Protein AF-A0A6F8V077-F1 (afdb_monomer_lite)

Foldseek 3Di:
DDPDPPPDQDLLNVLLVLQVVFWDWADDPLWIWTWGQDPVGIDIGTLPDPVVLVVSQVSSCVVPVDGRDPVSSVSNSVVSSVVNVVDDHPPPPPPPD

Str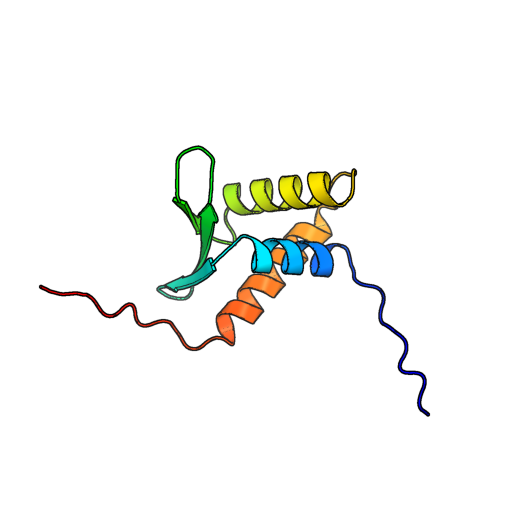ucture (mmCIF, N/CA/C/O backbone):
data_AF-A0A6F8V077-F1
#
_entry.id  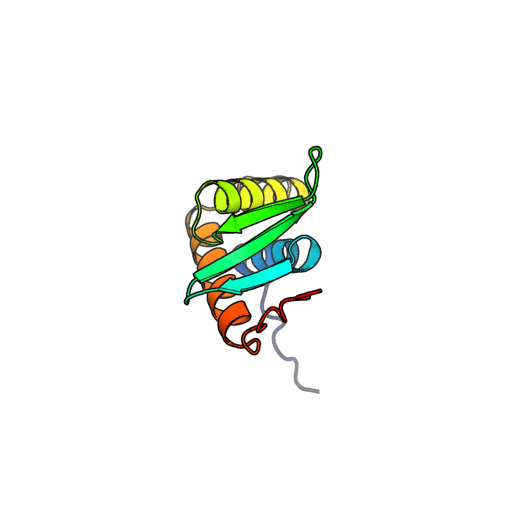 AF-A0A6F8V077-F1
#
loop_
_atom_site.group_PDB
_atom_site.id
_atom_site.type_symbol
_atom_site.label_atom_id
_atom_site.label_alt_id
_atom_site.label_comp_id
_atom_site.label_asym_id
_atom_site.label_entity_id
_atom_site.label_seq_id
_atom_site.pdbx_PDB_ins_code
_atom_site.Cartn_x
_atom_site.Cartn_y
_atom_site.Cartn_z
_atom_site.occupancy
_atom_site.B_iso_or_equiv
_atom_site.auth_seq_id
_atom_site.auth_comp_id
_atom_site.auth_asym_id
_atom_site.auth_atom_id
_atom_site.pdbx_PDB_model_num
ATOM 1 N N . MET A 1 1 ? 29.050 22.922 -5.759 1.00 48.28 1 MET A N 1
ATOM 2 C CA . MET A 1 1 ? 27.822 22.369 -5.158 1.00 48.28 1 MET A CA 1
ATOM 3 C C . MET A 1 1 ? 27.081 21.711 -6.299 1.00 48.28 1 MET A C 1
ATOM 5 O O . MET A 1 1 ? 26.762 22.413 -7.248 1.00 48.28 1 MET A O 1
ATOM 9 N N . SER A 1 2 ? 26.993 20.383 -6.308 1.00 48.44 2 SER A N 1
ATOM 10 C CA . SER A 1 2 ? 26.330 19.659 -7.392 1.00 48.44 2 SER A CA 1
ATOM 11 C C . SER A 1 2 ? 24.825 19.782 -7.197 1.00 48.44 2 SER A C 1
ATOM 13 O O . SER A 1 2 ? 24.307 19.359 -6.169 1.00 48.44 2 SER A O 1
ATOM 15 N N . ASP A 1 3 ? 24.164 20.410 -8.161 1.00 51.66 3 ASP A N 1
ATOM 16 C CA . ASP A 1 3 ? 22.711 20.443 -8.297 1.00 51.66 3 ASP A CA 1
ATOM 17 C C . ASP A 1 3 ? 22.279 19.025 -8.713 1.00 51.66 3 ASP A C 1
ATOM 19 O O . ASP A 1 3 ? 22.311 18.668 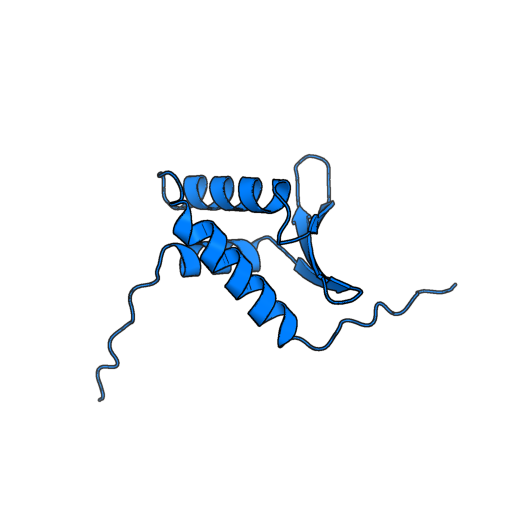-9.892 1.00 51.66 3 ASP A O 1
ATOM 23 N N . GLU A 1 4 ? 22.029 18.143 -7.741 1.00 54.53 4 GLU A N 1
ATOM 24 C CA . GLU A 1 4 ? 21.384 16.866 -8.040 1.00 54.53 4 GLU A CA 1
ATOM 25 C C . GLU A 1 4 ? 19.951 17.175 -8.488 1.00 54.53 4 GLU A C 1
ATOM 27 O O . GLU A 1 4 ? 19.205 17.804 -7.733 1.00 54.53 4 GLU A O 1
ATOM 32 N N . PRO A 1 5 ? 19.535 16.769 -9.702 1.00 51.16 5 PRO A N 1
ATOM 33 C CA . PRO A 1 5 ? 18.181 17.025 -10.156 1.00 51.16 5 PRO A CA 1
ATOM 34 C C . PRO A 1 5 ? 17.214 16.330 -9.199 1.00 51.16 5 PRO A C 1
ATOM 36 O O . PRO A 1 5 ? 17.187 15.100 -9.116 1.00 51.16 5 PRO A O 1
ATOM 39 N N . VAL A 1 6 ? 16.419 17.123 -8.476 1.00 60.16 6 VAL A N 1
ATOM 40 C CA . VAL A 1 6 ? 15.340 16.622 -7.621 1.00 60.16 6 VAL A CA 1
ATOM 41 C C . VAL A 1 6 ? 14.367 15.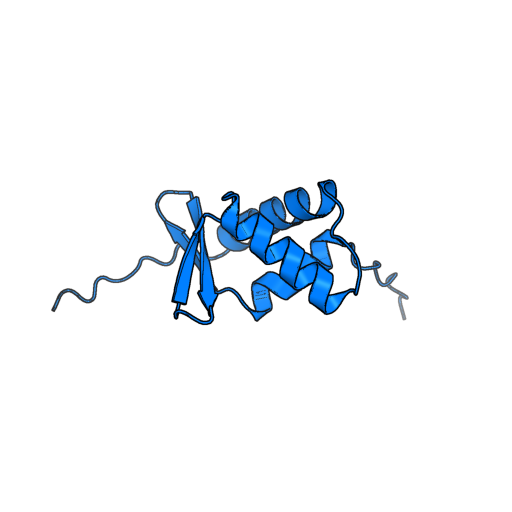879 -8.527 1.00 60.16 6 VAL A C 1
ATOM 43 O O . VAL A 1 6 ? 13.578 16.480 -9.258 1.00 60.16 6 VAL A O 1
ATOM 46 N N . LYS A 1 7 ? 14.478 14.550 -8.549 1.00 64.75 7 LYS A N 1
ATOM 47 C CA . LYS A 1 7 ? 13.628 13.698 -9.372 1.00 64.75 7 LYS A CA 1
ATOM 48 C C . LYS A 1 7 ? 12.188 13.913 -8.919 1.00 64.75 7 LYS A C 1
ATOM 50 O O . LYS A 1 7 ? 11.861 13.666 -7.761 1.00 64.75 7 LYS A O 1
ATOM 55 N N . ALA A 1 8 ? 11.340 14.394 -9.825 1.00 74.88 8 ALA A N 1
ATOM 56 C CA . ALA A 1 8 ? 9.923 14.553 -9.537 1.00 74.88 8 ALA A CA 1
ATOM 57 C C . ALA A 1 8 ? 9.336 13.196 -9.119 1.00 74.88 8 ALA A C 1
ATOM 59 O O . ALA A 1 8 ? 9.528 12.198 -9.821 1.00 74.88 8 ALA A O 1
ATOM 60 N N . LEU A 1 9 ? 8.649 13.167 -7.975 1.00 85.44 9 LEU A N 1
ATOM 61 C CA . LEU A 1 9 ? 7.956 11.974 -7.497 1.00 85.44 9 LEU A CA 1
ATOM 62 C C . LEU A 1 9 ? 6.870 11.589 -8.501 1.00 85.44 9 LEU A C 1
ATOM 64 O O . LEU A 1 9 ? 6.066 12.421 -8.924 1.00 85.44 9 LEU A O 1
ATOM 68 N N . THR A 1 10 ? 6.853 10.320 -8.887 1.00 94.69 10 THR A N 1
ATOM 69 C CA . THR A 1 10 ? 5.791 9.763 -9.719 1.00 94.69 10 THR A CA 1
ATOM 70 C C . THR A 1 10 ? 4.549 9.476 -8.876 1.00 94.69 10 THR A C 1
ATOM 72 O O . THR A 1 10 ? 4.617 9.340 -7.655 1.00 94.69 10 THR A O 1
ATOM 75 N N . ASP A 1 11 ? 3.399 9.298 -9.528 1.00 96.06 11 ASP A N 1
ATOM 76 C CA . ASP A 1 11 ? 2.166 8.876 -8.850 1.00 96.06 11 ASP A CA 1
ATOM 77 C C . ASP A 1 11 ? 2.341 7.574 -8.057 1.00 96.06 11 ASP A C 1
ATOM 79 O O . ASP A 1 11 ? 1.701 7.393 -7.024 1.00 96.06 11 ASP A O 1
ATOM 83 N N . ALA A 1 12 ? 3.206 6.672 -8.533 1.00 96.50 12 ALA A N 1
ATOM 84 C CA . ALA A 1 12 ? 3.531 5.443 -7.823 1.00 96.50 12 ALA A CA 1
ATOM 85 C C . ALA A 1 12 ? 4.329 5.732 -6.544 1.00 96.50 12 ALA A C 1
ATOM 87 O O . ALA A 1 12 ? 3.993 5.180 -5.501 1.00 96.50 12 ALA A O 1
ATOM 88 N N . ASP A 1 13 ? 5.309 6.639 -6.602 1.00 95.88 13 ASP A N 1
ATOM 89 C CA . ASP A 1 13 ? 6.107 7.030 -5.433 1.00 95.88 13 ASP A CA 1
ATOM 90 C C . ASP A 1 13 ? 5.225 7.673 -4.351 1.00 95.88 13 ASP A C 1
ATOM 92 O O . ASP A 1 13 ? 5.343 7.346 -3.173 1.00 95.88 13 ASP A O 1
ATOM 96 N N . ILE A 1 14 ? 4.270 8.521 -4.753 1.00 95.81 14 ILE A N 1
ATOM 97 C CA . ILE A 1 14 ? 3.286 9.116 -3.834 1.00 95.81 14 ILE A CA 1
ATOM 98 C C . ILE A 1 14 ? 2.437 8.023 -3.171 1.00 95.81 14 ILE A C 1
ATOM 100 O O . ILE A 1 14 ? 2.222 8.047 -1.962 1.00 95.81 14 ILE A O 1
ATOM 104 N N . MET A 1 15 ? 1.952 7.046 -3.942 1.00 97.31 15 MET A N 1
ATOM 105 C CA . MET A 1 15 ? 1.175 5.931 -3.390 1.00 97.31 15 MET A CA 1
ATOM 106 C C . MET A 1 15 ? 1.992 5.077 -2.416 1.00 97.31 15 MET A C 1
ATOM 108 O O . MET A 1 15 ? 1.455 4.650 -1.398 1.00 97.31 15 MET A O 1
ATOM 112 N N . VAL A 1 16 ? 3.272 4.830 -2.706 1.00 96.31 16 VAL A N 1
ATOM 113 C CA . VAL A 1 16 ? 4.169 4.104 -1.797 1.00 96.31 16 VAL A CA 1
ATOM 114 C C . VAL A 1 16 ? 4.322 4.863 -0.481 1.00 96.31 16 VAL A C 1
ATOM 116 O O . VAL A 1 16 ? 4.145 4.255 0.570 1.00 96.31 16 VAL A O 1
ATOM 119 N N . ALA A 1 17 ? 4.557 6.177 -0.532 1.00 95.62 17 ALA A N 1
ATOM 120 C CA . ALA A 1 17 ? 4.671 7.008 0.665 1.00 95.62 17 ALA A CA 1
ATOM 121 C C . ALA A 1 17 ? 3.392 6.955 1.521 1.00 95.62 17 ALA A C 1
ATOM 123 O O . ALA A 1 17 ? 3.460 6.644 2.706 1.00 95.62 17 ALA A O 1
ATOM 124 N N . LEU A 1 18 ? 2.216 7.121 0.902 1.00 95.19 18 LEU A N 1
ATOM 125 C CA . LEU A 1 18 ? 0.923 6.999 1.593 1.00 95.19 18 LEU A CA 1
ATOM 126 C C . LEU A 1 18 ? 0.736 5.620 2.241 1.00 95.19 18 LEU A C 1
ATOM 128 O O . LEU A 1 18 ? 0.189 5.502 3.336 1.00 95.19 18 LEU A O 1
ATOM 132 N N . ALA A 1 19 ? 1.180 4.557 1.568 1.00 95.25 19 ALA A N 1
ATOM 133 C CA . ALA A 1 19 ? 1.131 3.219 2.134 1.00 95.25 19 ALA A CA 1
ATOM 134 C C . ALA A 1 19 ? 2.084 3.066 3.327 1.00 95.25 19 ALA A C 1
ATOM 136 O O . ALA A 1 19 ? 1.696 2.456 4.310 1.00 95.25 19 ALA A O 1
ATOM 137 N N . GLN A 1 20 ? 3.293 3.620 3.279 1.00 93.19 20 GLN A N 1
ATOM 138 C CA . GLN A 1 20 ? 4.250 3.535 4.387 1.00 93.19 20 GLN A CA 1
ATOM 139 C C . GLN A 1 20 ? 3.824 4.349 5.618 1.00 93.19 20 GLN A C 1
ATOM 141 O O . GLN A 1 20 ? 4.184 3.985 6.733 1.00 93.19 20 GLN A O 1
ATOM 146 N N . GLU A 1 21 ? 3.051 5.420 5.427 1.00 93.38 21 GLU A N 1
ATOM 147 C CA . GLU A 1 21 ? 2.500 6.228 6.523 1.00 93.38 21 GLU A CA 1
ATOM 148 C C . GLU A 1 21 ? 1.366 5.507 7.270 1.00 93.38 21 GLU A C 1
ATOM 150 O O . GLU A 1 21 ? 1.307 5.548 8.498 1.00 93.38 21 GLU A O 1
ATOM 155 N N . ASP A 1 22 ? 0.480 4.825 6.537 1.00 92.12 22 ASP A N 1
ATOM 156 C CA . ASP A 1 22 ? -0.775 4.290 7.085 1.00 92.12 22 ASP A CA 1
ATOM 157 C C . ASP A 1 22 ? -0.830 2.752 7.188 1.00 92.12 22 ASP A C 1
ATOM 159 O O . ASP A 1 22 ? -1.798 2.199 7.729 1.00 92.12 22 ASP A O 1
ATOM 163 N N . ALA A 1 23 ? 0.162 2.045 6.638 1.00 92.88 23 ALA A N 1
ATOM 164 C CA . ALA A 1 23 ? 0.203 0.589 6.585 1.00 92.88 23 ALA A CA 1
ATOM 165 C C . ALA A 1 23 ? 1.470 0.007 7.209 1.00 92.88 23 ALA A C 1
ATOM 167 O O . ALA A 1 23 ? 2.594 0.356 6.859 1.00 92.88 23 ALA A O 1
ATOM 168 N N . GLU A 1 24 ? 1.280 -1.013 8.039 1.00 93.19 24 GLU A N 1
ATOM 169 C CA . GLU A 1 24 ? 2.369 -1.874 8.485 1.00 93.19 24 GLU A CA 1
ATOM 170 C C . GLU A 1 24 ? 2.527 -3.041 7.504 1.00 93.19 24 GLU A C 1
ATOM 172 O O . GLU A 1 24 ? 1.642 -3.899 7.381 1.00 93.19 24 GLU A O 1
ATOM 177 N N . LEU A 1 25 ? 3.652 -3.075 6.789 1.00 92.12 25 LEU A N 1
ATOM 178 C CA . LEU A 1 25 ? 3.977 -4.160 5.868 1.00 92.12 25 LEU A CA 1
ATOM 179 C C . LEU A 1 25 ? 4.583 -5.347 6.621 1.00 92.12 25 LEU A C 1
ATOM 181 O O . LEU A 1 25 ? 5.447 -5.199 7.480 1.00 92.12 25 LEU A O 1
ATOM 185 N N . SER A 1 26 ? 4.148 -6.552 6.270 1.00 90.56 26 SER A N 1
ATOM 186 C CA . SER A 1 26 ? 4.671 -7.803 6.818 1.00 90.56 26 SER A CA 1
ATOM 187 C C . SER A 1 26 ? 4.771 -8.865 5.729 1.00 90.56 26 SER A C 1
ATOM 189 O O . SER A 1 26 ? 4.016 -8.847 4.752 1.00 90.56 26 SER A O 1
ATOM 191 N N . ARG A 1 27 ? 5.703 -9.811 5.883 1.00 88.38 27 ARG A N 1
ATOM 192 C CA . ARG A 1 27 ? 5.844 -10.952 4.972 1.00 88.38 27 ARG A CA 1
ATOM 193 C C . ARG A 1 27 ? 5.515 -12.259 5.669 1.00 88.38 27 ARG A C 1
ATOM 195 O O . ARG A 1 27 ? 5.980 -12.522 6.773 1.00 88.38 27 ARG A O 1
ATOM 202 N N . TRP A 1 28 ? 4.750 -13.105 4.985 1.00 85.50 28 TRP A N 1
ATOM 203 C CA . TRP A 1 28 ? 4.458 -14.466 5.425 1.00 85.50 28 TRP A CA 1
ATOM 204 C C . TRP A 1 28 ? 4.396 -15.412 4.230 1.00 85.50 28 TRP A C 1
ATOM 206 O O . TRP A 1 28 ? 3.694 -15.133 3.257 1.00 85.50 28 TRP A O 1
ATOM 216 N N . LYS A 1 29 ? 5.129 -16.535 4.298 1.00 84.62 29 LYS A N 1
ATOM 217 C CA . LYS A 1 29 ? 5.180 -17.568 3.243 1.00 84.62 29 LYS A CA 1
ATOM 218 C C . LYS A 1 29 ? 5.302 -16.951 1.840 1.00 84.62 29 LYS A C 1
ATOM 220 O O . LYS A 1 29 ? 4.442 -17.170 0.993 1.00 84.62 29 LYS A O 1
ATOM 225 N N . THR A 1 30 ? 6.334 -16.121 1.655 1.00 84.38 30 THR A N 1
ATOM 226 C CA . THR A 1 30 ? 6.678 -15.379 0.423 1.00 84.38 30 THR A CA 1
ATOM 227 C C . THR A 1 30 ? 5.695 -14.301 -0.045 1.00 84.38 30 THR A C 1
ATOM 229 O O . THR A 1 30 ? 5.978 -13.638 -1.041 1.00 84.38 30 THR A O 1
ATOM 232 N N . ARG A 1 31 ? 4.571 -14.081 0.645 1.00 90.50 31 ARG A N 1
ATOM 233 C CA . ARG A 1 31 ? 3.584 -13.046 0.307 1.00 90.50 31 ARG A CA 1
ATOM 234 C C . ARG A 1 31 ? 3.732 -11.828 1.206 1.00 90.50 31 ARG A C 1
ATOM 236 O O . ARG A 1 31 ? 4.047 -11.972 2.386 1.00 90.50 31 ARG A O 1
ATOM 243 N N . THR A 1 32 ? 3.454 -10.655 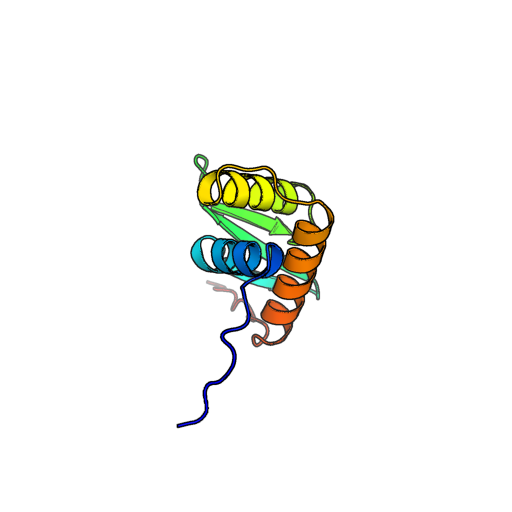0.649 1.00 94.06 32 THR A N 1
ATOM 244 C CA . THR A 1 32 ? 3.425 -9.393 1.393 1.00 94.06 32 THR A CA 1
ATOM 245 C C . THR A 1 32 ? 1.993 -9.034 1.766 1.00 94.06 32 THR A C 1
ATOM 247 O O . THR A 1 32 ? 1.074 -9.089 0.940 1.00 94.06 32 THR A O 1
ATOM 250 N N . TYR A 1 33 ? 1.815 -8.659 3.024 1.00 95.19 33 TYR A N 1
ATOM 251 C CA . TYR A 1 33 ? 0.562 -8.232 3.616 1.00 95.19 33 TYR A CA 1
ATOM 252 C C . TYR A 1 33 ? 0.720 -6.824 4.178 1.00 95.19 33 TYR A C 1
ATOM 254 O O . TYR A 1 33 ? 1.772 -6.481 4.709 1.00 95.19 33 TYR A O 1
ATOM 262 N N . ALA A 1 34 ? -0.339 -6.032 4.082 1.00 95.62 34 ALA A N 1
ATOM 263 C CA . ALA A 1 34 ? -0.447 -4.719 4.690 1.00 95.62 34 ALA A CA 1
ATOM 264 C C . ALA A 1 34 ? -1.497 -4.772 5.797 1.00 95.62 34 ALA A C 1
ATOM 266 O O . ALA A 1 34 ? -2.634 -5.188 5.558 1.00 95.62 34 ALA A O 1
ATOM 267 N N . THR A 1 35 ? -1.123 -4.353 7.001 1.00 95.62 35 THR A N 1
ATOM 268 C CA . THR A 1 35 ? -2.060 -4.144 8.104 1.00 95.62 35 THR A CA 1
ATOM 269 C C . THR A 1 35 ? -2.410 -2.667 8.183 1.00 95.62 35 THR A C 1
ATOM 271 O O . THR A 1 35 ? -1.530 -1.829 8.339 1.00 95.62 35 THR A O 1
ATOM 274 N N . LEU A 1 36 ? -3.699 -2.365 8.057 1.00 93.56 36 LEU A N 1
ATOM 275 C CA . LEU A 1 36 ? -4.251 -1.019 7.934 1.00 93.56 36 LEU A CA 1
ATOM 276 C C . LEU A 1 36 ? -5.219 -0.747 9.084 1.00 93.56 36 LEU A C 1
ATOM 278 O O . LEU A 1 36 ? -6.001 -1.630 9.456 1.00 93.56 36 LEU A O 1
ATOM 282 N N . ALA A 1 37 ? -5.241 0.482 9.595 1.00 89.12 37 ALA A N 1
ATOM 283 C CA . ALA A 1 37 ? -6.329 0.943 10.452 1.00 89.12 37 ALA A CA 1
ATOM 284 C C . ALA A 1 37 ? -7.563 1.291 9.601 1.00 89.12 37 ALA A C 1
ATOM 286 O O . ALA A 1 37 ? -7.483 2.042 8.630 1.00 89.12 37 ALA A O 1
ATOM 287 N N . THR A 1 38 ? -8.723 0.747 9.964 1.00 83.06 38 THR A N 1
ATOM 288 C CA . THR A 1 38 ? -10.021 1.071 9.352 1.00 83.06 38 THR A CA 1
ATOM 289 C C . THR A 1 38 ? -11.009 1.510 10.430 1.00 83.06 38 THR A C 1
ATOM 291 O O . THR A 1 38 ? -10.777 1.277 11.617 1.00 83.06 38 THR A O 1
ATOM 294 N N . HIS A 1 39 ? -12.151 2.083 10.039 1.00 81.69 39 HIS A N 1
ATOM 295 C CA . HIS A 1 39 ? -13.219 2.438 10.986 1.00 81.69 39 HIS A CA 1
ATOM 296 C C . HIS A 1 39 ? -13.734 1.244 11.810 1.00 81.69 39 HIS A C 1
ATOM 298 O O . HIS A 1 39 ? -14.215 1.436 12.920 1.00 81.69 39 HIS A O 1
ATOM 304 N N . ALA A 1 40 ? -13.615 0.019 11.289 1.00 84.00 40 ALA A N 1
ATOM 305 C CA . ALA A 1 40 ? -14.023 -1.211 11.968 1.00 84.00 40 ALA A CA 1
ATOM 306 C C . ALA A 1 40 ? -12.880 -1.882 12.760 1.00 84.00 40 ALA A C 1
ATOM 308 O O . ALA A 1 40 ? -13.043 -2.999 13.246 1.00 84.00 40 ALA A O 1
ATOM 309 N N . GLY A 1 41 ? -11.716 -1.233 12.868 1.00 89.31 41 GLY A N 1
ATOM 310 C CA . GLY A 1 41 ? -10.514 -1.776 13.499 1.00 89.31 41 GLY A CA 1
ATOM 311 C C . GLY A 1 41 ? -9.406 -2.111 12.499 1.00 89.31 41 GLY A C 1
ATOM 312 O O . GLY A 1 41 ? -9.427 -1.682 11.342 1.00 89.31 41 GLY A O 1
ATOM 313 N N . ARG A 1 42 ? -8.397 -2.858 12.954 1.00 92.69 42 ARG A N 1
ATOM 314 C CA . ARG A 1 42 ? -7.240 -3.226 12.126 1.00 92.69 42 ARG A CA 1
ATOM 315 C C . ARG A 1 42 ? -7.604 -4.366 11.174 1.00 92.69 42 ARG A C 1
ATOM 317 O O . ARG A 1 42 ? -8.174 -5.370 11.594 1.00 92.69 42 ARG A O 1
ATOM 324 N N . ARG A 1 43 ? -7.252 -4.223 9.896 1.00 93.88 43 ARG A N 1
ATOM 325 C CA . ARG A 1 43 ? -7.429 -5.252 8.861 1.00 93.88 43 ARG A CA 1
ATOM 326 C C . ARG A 1 43 ? -6.093 -5.567 8.208 1.00 93.88 43 ARG A C 1
ATOM 328 O O . ARG A 1 43 ? -5.371 -4.653 7.829 1.00 93.88 43 ARG A O 1
ATOM 335 N N . THR A 1 44 ? -5.809 -6.851 8.016 1.00 95.25 44 THR A N 1
ATOM 336 C CA . THR A 1 44 ? -4.632 -7.322 7.277 1.00 95.25 44 THR A CA 1
ATOM 337 C C . THR A 1 44 ? -5.060 -7.817 5.904 1.00 95.25 44 THR A C 1
ATOM 339 O O . THR A 1 44 ? -5.878 -8.730 5.794 1.00 95.25 44 THR A O 1
ATOM 342 N N . LEU A 1 45 ? -4.516 -7.207 4.853 1.00 95.31 45 LEU A N 1
ATOM 343 C CA . LEU A 1 45 ? -4.860 -7.477 3.461 1.00 95.31 45 LEU A CA 1
ATOM 344 C C . LEU A 1 45 ? -3.611 -7.900 2.680 1.00 95.31 45 LEU A C 1
ATOM 346 O O . LEU A 1 45 ? -2.530 -7.367 2.928 1.00 95.31 45 LEU A O 1
ATOM 350 N N . PRO A 1 46 ? -3.715 -8.821 1.709 1.00 96.00 46 PRO A N 1
ATOM 351 C CA . PRO A 1 46 ? -2.609 -9.076 0.793 1.00 96.00 46 PRO A CA 1
ATOM 352 C C . PRO A 1 46 ? -2.350 -7.830 -0.068 1.00 96.00 46 PRO A C 1
ATOM 354 O O . PRO A 1 46 ? -3.291 -7.274 -0.634 1.00 96.00 46 PRO A O 1
ATOM 357 N N . VAL A 1 47 ? -1.085 -7.424 -0.221 1.00 96.12 47 VAL A N 1
ATOM 358 C CA . VAL A 1 47 ? -0.705 -6.210 -0.981 1.00 96.12 47 VAL A CA 1
ATOM 359 C C . VAL A 1 47 ? -1.095 -6.315 -2.461 1.00 96.12 47 VAL A C 1
ATOM 361 O O . VAL A 1 47 ? -1.593 -5.359 -3.047 1.00 96.12 47 VAL A O 1
ATOM 364 N N . ARG A 1 48 ? -0.994 -7.507 -3.063 1.00 95.06 48 ARG A N 1
ATOM 365 C CA . ARG A 1 48 ? -1.518 -7.778 -4.421 1.00 95.06 48 ARG A CA 1
ATOM 366 C C . ARG A 1 48 ? -3.042 -7.941 -4.491 1.00 95.06 48 ARG A C 1
ATOM 368 O O . ARG A 1 48 ? -3.582 -8.210 -5.563 1.00 95.06 48 ARG A O 1
ATOM 375 N N . GLY A 1 49 ? -3.742 -7.846 -3.365 1.00 95.25 49 GLY A N 1
ATOM 376 C CA . GLY A 1 49 ? -5.187 -8.019 -3.284 1.00 95.25 49 GLY A CA 1
ATOM 377 C C . GLY A 1 49 ? -5.959 -6.832 -3.850 1.00 95.25 49 GLY A C 1
ATOM 378 O O . GLY A 1 49 ? -5.538 -5.680 -3.747 1.00 95.25 49 GLY A O 1
ATOM 379 N N . GLN A 1 50 ? -7.146 -7.111 -4.393 1.00 95.06 50 GLN A N 1
ATOM 380 C CA . GLN A 1 50 ? -8.040 -6.073 -4.909 1.00 95.06 50 GLN A CA 1
ATOM 381 C C . GLN A 1 50 ? -8.425 -5.057 -3.825 1.00 95.06 50 GLN A C 1
ATOM 383 O O . GLN A 1 50 ? -8.440 -3.862 -4.104 1.00 95.06 50 GLN A O 1
ATOM 388 N N . GLU A 1 51 ? -8.702 -5.510 -2.597 1.00 95.38 51 GLU A N 1
ATOM 389 C CA . GLU A 1 51 ? -9.084 -4.629 -1.485 1.00 95.38 51 GLU A CA 1
ATOM 390 C C . GLU A 1 51 ? -7.976 -3.624 -1.137 1.00 95.38 51 GLU A C 1
ATOM 392 O O . GLU A 1 51 ? -8.260 -2.435 -1.000 1.00 95.38 51 GLU A O 1
ATOM 397 N N . PHE A 1 52 ? -6.714 -4.068 -1.074 1.00 96.00 52 PHE A N 1
ATOM 398 C CA . PHE A 1 52 ? -5.576 -3.173 -0.846 1.00 96.00 52 PHE A CA 1
ATOM 399 C C . PHE A 1 52 ? -5.410 -2.179 -2.000 1.00 96.00 52 PHE A C 1
ATOM 401 O O . PHE A 1 52 ? -5.275 -0.979 -1.779 1.00 96.00 52 PHE A O 1
ATOM 408 N N . GLY A 1 53 ? -5.511 -2.651 -3.247 1.00 96.06 53 GLY A N 1
ATOM 409 C CA . GLY A 1 53 ? -5.466 -1.769 -4.411 1.00 96.06 53 GLY A CA 1
ATOM 410 C C . GLY A 1 53 ? -6.599 -0.734 -4.421 1.00 96.06 53 GLY A C 1
ATOM 411 O O . GLY A 1 53 ? -6.400 0.393 -4.866 1.00 96.06 53 GLY A O 1
ATOM 412 N N . SER A 1 54 ? -7.799 -1.084 -3.956 1.00 95.69 54 SER A N 1
ATOM 413 C CA . SER A 1 54 ? -8.907 -0.131 -3.804 1.00 95.69 54 SER A CA 1
ATOM 414 C C . SER A 1 54 ? -8.619 0.893 -2.710 1.00 95.69 54 SER A C 1
ATOM 416 O O . SER A 1 54 ? -8.804 2.085 -2.940 1.00 95.69 54 SER A O 1
ATOM 418 N N . TRP A 1 55 ? -8.113 0.449 -1.560 1.00 95.50 55 TRP A N 1
ATOM 419 C CA . TRP A 1 55 ? -7.698 1.334 -0.474 1.00 95.50 55 TRP A CA 1
ATOM 420 C C . TRP A 1 55 ? -6.631 2.340 -0.928 1.00 95.50 55 TRP A C 1
ATOM 422 O O . TRP A 1 55 ? -6.788 3.540 -0.713 1.00 95.50 55 TRP A O 1
ATOM 432 N N . LEU A 1 56 ? -5.611 1.881 -1.656 1.00 95.88 56 LEU A N 1
ATOM 433 C CA . LEU A 1 56 ? -4.524 2.730 -2.145 1.00 95.88 56 LEU A CA 1
ATOM 434 C C . LEU A 1 56 ? -5.020 3.812 -3.116 1.00 95.88 56 LEU A C 1
ATOM 436 O O . LEU A 1 56 ? -4.606 4.966 -3.043 1.00 95.88 56 LEU A O 1
ATOM 440 N N . ARG A 1 57 ? -5.965 3.460 -4.000 1.00 96.88 57 ARG A N 1
ATOM 441 C CA . ARG A 1 57 ? -6.615 4.426 -4.902 1.00 96.88 57 ARG A CA 1
ATOM 442 C C . ARG A 1 57 ? -7.403 5.488 -4.141 1.00 96.88 57 ARG A C 1
ATOM 444 O O . ARG A 1 57 ? -7.401 6.641 -4.564 1.00 96.88 57 ARG A O 1
ATOM 451 N N . LEU A 1 58 ? -8.089 5.101 -3.063 1.00 95.50 58 LEU A N 1
ATOM 452 C CA . LEU A 1 58 ? -8.839 6.033 -2.220 1.00 95.50 58 LEU A CA 1
ATOM 453 C C . LEU A 1 58 ? -7.888 6.994 -1.508 1.00 95.50 58 LEU A C 1
ATOM 455 O O . LEU A 1 58 ? -8.045 8.198 -1.665 1.00 95.50 58 LEU A O 1
ATOM 459 N N . LYS A 1 59 ? -6.843 6.477 -0.851 1.00 95.25 59 LYS A N 1
ATOM 460 C CA . LYS A 1 59 ? -5.817 7.297 -0.191 1.00 95.25 59 LYS A CA 1
ATOM 461 C C . LYS A 1 59 ? -5.155 8.282 -1.145 1.00 95.25 59 LYS A C 1
ATOM 463 O O . LYS A 1 59 ? -5.042 9.463 -0.834 1.00 95.25 59 LYS A O 1
ATOM 468 N N . PHE A 1 60 ? -4.790 7.821 -2.338 1.00 96.69 60 PHE A N 1
ATOM 469 C CA . PHE A 1 60 ? -4.243 8.696 -3.367 1.00 96.69 60 PHE A CA 1
ATOM 470 C C . PHE A 1 60 ? -5.226 9.795 -3.772 1.00 96.69 60 PHE A C 1
ATOM 472 O O . PHE A 1 60 ? -4.839 10.953 -3.884 1.00 96.69 60 PHE A O 1
ATOM 479 N N . ARG A 1 61 ? -6.499 9.448 -3.990 1.00 97.06 61 ARG A N 1
ATOM 480 C CA . ARG A 1 61 ? -7.523 10.426 -4.363 1.00 97.06 61 ARG A CA 1
ATOM 481 C C . ARG A 1 61 ? -7.746 11.459 -3.267 1.00 97.06 61 ARG A C 1
ATOM 483 O O . ARG A 1 61 ? -7.880 12.632 -3.593 1.00 97.06 61 ARG A O 1
ATOM 490 N N . ASP A 1 62 ? -7.760 11.037 -2.011 1.00 95.81 62 ASP A N 1
ATOM 491 C CA . ASP A 1 62 ? -7.944 11.932 -0.872 1.00 95.81 62 ASP A CA 1
ATOM 492 C C . ASP A 1 62 ? -6.742 12.885 -0.725 1.00 95.81 62 ASP A C 1
ATOM 494 O O . ASP A 1 62 ? -6.929 14.068 -0.457 1.00 95.81 62 ASP A O 1
ATOM 498 N N . ALA A 1 63 ? -5.521 12.406 -0.994 1.00 94.81 63 ALA A N 1
ATOM 499 C CA . ALA A 1 63 ? -4.302 13.215 -0.938 1.00 94.81 63 ALA A CA 1
ATOM 500 C C . ALA A 1 63 ? -4.101 14.141 -2.155 1.00 94.81 63 ALA A C 1
ATOM 502 O O . ALA A 1 63 ? -3.575 15.241 -2.015 1.00 94.81 63 ALA A O 1
ATOM 503 N N . GLN A 1 64 ? -4.475 13.700 -3.359 1.00 95.62 64 GLN A N 1
ATOM 504 C CA . GLN A 1 64 ? -4.168 14.393 -4.622 1.00 95.62 64 GLN A CA 1
ATOM 505 C C . GLN A 1 64 ? -5.386 15.069 -5.268 1.00 95.62 64 GLN A C 1
ATOM 507 O O . GLN A 1 64 ? -5.247 15.737 -6.291 1.00 95.62 64 GLN A O 1
ATOM 512 N N . GLY A 1 65 ? -6.594 14.855 -4.740 1.00 96.88 65 GLY A N 1
ATOM 513 C CA . GLY A 1 65 ? -7.840 15.399 -5.291 1.00 96.88 65 GLY A CA 1
ATOM 514 C C . GLY A 1 65 ? -8.234 14.841 -6.666 1.00 96.88 65 GLY A C 1
ATOM 515 O O . GLY A 1 65 ? -9.121 15.385 -7.320 1.00 96.88 65 GLY A O 1
ATOM 516 N N . ARG A 1 66 ? -7.588 13.763 -7.135 1.00 96.12 66 ARG A N 1
ATOM 517 C CA . ARG A 1 66 ? -7.819 13.166 -8.463 1.00 96.12 66 ARG A CA 1
ATOM 518 C C . ARG A 1 66 ? -7.749 11.645 -8.450 1.00 96.12 66 ARG A C 1
ATOM 520 O O . ARG A 1 66 ? -7.170 11.034 -7.559 1.00 96.12 66 ARG A O 1
ATOM 527 N N . SER A 1 67 ? -8.307 11.019 -9.482 1.00 95.50 67 SER A N 1
ATOM 528 C CA . SER A 1 67 ? -8.254 9.561 -9.624 1.00 95.50 67 SER A CA 1
ATOM 529 C C . SER A 1 67 ? -6.828 9.061 -9.877 1.00 95.50 67 SER A C 1
ATOM 531 O O . SER A 1 67 ? -6.076 9.636 -10.666 1.00 95.50 67 SER A O 1
ATOM 533 N N . ALA A 1 68 ? -6.489 7.951 -9.227 1.00 93.75 68 ALA A N 1
ATOM 534 C CA . ALA A 1 68 ? -5.239 7.228 -9.415 1.00 93.75 68 ALA A CA 1
ATOM 535 C C . ALA A 1 68 ? -5.144 6.611 -10.828 1.00 93.75 68 ALA A C 1
ATOM 537 O O . ALA A 1 68 ? -6.052 5.866 -11.220 1.00 93.75 68 ALA A O 1
ATOM 538 N N . PRO A 1 69 ? -4.050 6.826 -11.582 1.00 93.38 69 PRO A N 1
ATOM 539 C CA . PRO A 1 69 ? -3.835 6.130 -12.847 1.00 93.38 69 PRO A CA 1
ATOM 540 C C . PRO A 1 69 ? -3.672 4.622 -12.644 1.00 93.38 69 PRO A C 1
ATOM 542 O O . PRO A 1 69 ? -3.002 4.171 -11.714 1.00 93.38 69 PRO A O 1
ATOM 545 N N . ALA A 1 70 ? -4.227 3.818 -13.554 1.00 83.12 70 ALA A N 1
ATOM 546 C CA . ALA A 1 70 ? -4.202 2.358 -13.430 1.00 83.12 70 ALA A CA 1
ATOM 547 C C . ALA A 1 70 ? -2.774 1.777 -13.371 1.00 83.12 70 ALA A C 1
ATOM 549 O O . ALA A 1 70 ? -2.517 0.855 -12.595 1.00 83.12 70 ALA A O 1
ATOM 550 N N . GLY A 1 71 ? -1.840 2.338 -14.150 1.00 92.94 71 GLY A N 1
ATOM 551 C CA . GLY A 1 71 ? -0.435 1.919 -14.151 1.00 92.94 71 GLY A CA 1
ATOM 552 C C . GLY A 1 71 ? 0.302 2.243 -12.848 1.00 92.94 71 GLY A C 1
ATOM 553 O O . GLY A 1 71 ? 1.114 1.439 -12.397 1.00 92.94 71 GLY A O 1
ATOM 554 N N . ALA A 1 72 ? -0.035 3.367 -12.208 1.00 95.00 72 ALA A N 1
ATOM 555 C CA . ALA A 1 72 ? 0.608 3.815 -10.973 1.00 95.00 72 ALA A CA 1
ATOM 556 C C . ALA A 1 72 ? 0.302 2.878 -9.799 1.00 95.00 72 ALA A C 1
ATOM 558 O O . ALA A 1 72 ? 1.208 2.505 -9.064 1.00 95.00 72 ALA A O 1
ATOM 559 N N . VAL A 1 73 ? -0.944 2.406 -9.683 1.00 95.62 73 VAL A N 1
ATOM 560 C CA . VAL A 1 73 ? -1.339 1.463 -8.621 1.00 95.62 73 VAL A CA 1
ATOM 561 C C . VAL A 1 73 ? -0.559 0.154 -8.727 1.00 95.62 73 VAL A C 1
ATOM 563 O O . VAL A 1 73 ? -0.092 -0.374 -7.722 1.00 95.62 73 VAL A O 1
ATOM 566 N N . LYS A 1 74 ? -0.395 -0.374 -9.947 1.00 95.44 74 LYS A N 1
ATOM 567 C CA . LYS A 1 74 ? 0.371 -1.607 -10.167 1.00 95.44 74 LYS A CA 1
ATOM 568 C C . LYS A 1 74 ? 1.852 -1.404 -9.840 1.00 95.44 74 LYS A C 1
ATOM 570 O O . LYS A 1 74 ? 2.436 -2.265 -9.195 1.00 95.44 74 LYS A O 1
ATOM 575 N N . ALA A 1 75 ? 2.433 -0.280 -10.262 1.00 96.94 75 ALA A N 1
ATOM 576 C CA . ALA A 1 75 ? 3.822 0.056 -9.963 1.00 96.94 75 ALA A CA 1
ATOM 577 C C . ALA A 1 75 ? 4.061 0.212 -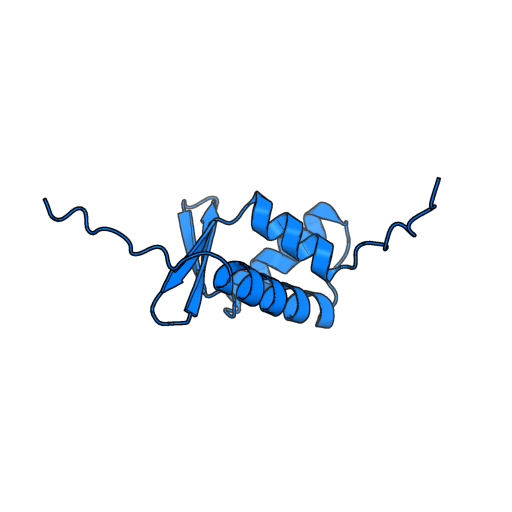8.452 1.00 96.94 75 ALA A C 1
ATOM 579 O O . ALA A 1 75 ? 4.997 -0.384 -7.931 1.00 96.94 75 ALA A O 1
ATOM 580 N N . ALA A 1 76 ? 3.173 0.915 -7.745 1.00 96.81 76 ALA A N 1
ATOM 581 C CA . ALA A 1 76 ? 3.249 1.079 -6.296 1.00 96.81 76 ALA A CA 1
ATOM 582 C C . ALA A 1 76 ? 3.152 -0.263 -5.556 1.00 96.81 76 ALA A C 1
ATOM 584 O O . ALA A 1 76 ? 3.934 -0.522 -4.650 1.00 96.81 76 ALA A O 1
ATOM 585 N N . ILE A 1 77 ? 2.242 -1.152 -5.973 1.00 95.88 77 ILE A N 1
ATOM 586 C CA . ILE A 1 77 ? 2.141 -2.512 -5.419 1.00 95.88 77 ILE A CA 1
ATOM 587 C C . ILE A 1 77 ? 3.459 -3.277 -5.591 1.00 95.88 77 ILE A C 1
ATOM 589 O O . ILE A 1 77 ? 3.932 -3.864 -4.623 1.00 95.88 77 ILE A O 1
ATOM 593 N N . THR A 1 78 ? 4.067 -3.247 -6.783 1.00 95.88 78 THR A N 1
ATOM 594 C CA . THR A 1 78 ? 5.370 -3.890 -7.021 1.00 95.88 78 THR A CA 1
ATOM 595 C C . THR A 1 78 ? 6.452 -3.300 -6.116 1.00 95.88 78 THR A C 1
ATOM 597 O O . THR A 1 78 ? 7.163 -4.046 -5.454 1.00 95.88 78 THR A O 1
ATOM 600 N N . MET A 1 79 ? 6.533 -1.971 -6.019 1.00 95.44 79 MET A N 1
ATOM 601 C CA . MET A 1 79 ? 7.511 -1.294 -5.162 1.00 95.44 79 MET A CA 1
ATOM 602 C C . MET A 1 79 ? 7.338 -1.657 -3.683 1.00 95.44 79 MET A C 1
ATOM 604 O O . MET A 1 79 ? 8.322 -1.908 -2.999 1.00 95.44 79 MET A O 1
ATOM 608 N N . LEU A 1 80 ? 6.103 -1.734 -3.179 1.00 94.69 80 LEU A N 1
ATOM 609 C CA . LEU A 1 80 ? 5.827 -2.141 -1.795 1.00 94.69 80 LEU A CA 1
ATOM 610 C C . LEU A 1 80 ? 6.238 -3.591 -1.525 1.00 94.69 80 LEU A C 1
ATOM 612 O O . LEU A 1 80 ? 6.680 -3.914 -0.423 1.00 94.69 80 LEU A O 1
ATOM 616 N N . GLU A 1 81 ? 6.102 -4.474 -2.513 1.00 93.62 81 GLU A N 1
ATOM 617 C CA . GLU A 1 81 ? 6.604 -5.841 -2.399 1.00 93.62 81 GLU A CA 1
ATOM 618 C C . GLU A 1 81 ? 8.124 -5.902 -2.381 1.00 93.62 81 GLU A C 1
ATOM 620 O O . GLU A 1 81 ? 8.676 -6.625 -1.551 1.00 93.62 81 GLU A O 1
ATOM 625 N N . ASP A 1 82 ? 8.781 -5.132 -3.247 1.00 91.56 82 ASP A N 1
ATOM 626 C CA . ASP A 1 82 ? 10.237 -5.041 -3.288 1.00 91.56 82 ASP A CA 1
ATOM 627 C C . ASP A 1 82 ? 10.766 -4.488 -1.958 1.00 91.56 82 ASP A C 1
ATOM 629 O O . ASP A 1 82 ? 11.638 -5.102 -1.347 1.00 91.56 82 ASP A O 1
ATOM 633 N N . LEU A 1 83 ? 10.169 -3.413 -1.435 1.00 89.12 83 LEU A N 1
ATOM 634 C CA . LEU A 1 83 ? 10.509 -2.840 -0.129 1.00 89.12 83 LEU A CA 1
ATOM 635 C C . LEU A 1 83 ? 10.331 -3.855 1.001 1.00 89.12 83 LEU A C 1
ATOM 637 O O . LEU A 1 83 ? 11.258 -4.097 1.769 1.00 89.12 83 LEU A O 1
ATOM 641 N N . ALA A 1 84 ? 9.176 -4.520 1.066 1.00 87.38 84 ALA A N 1
ATOM 642 C CA . ALA A 1 84 ? 8.946 -5.553 2.069 1.00 87.38 84 ALA A CA 1
ATOM 643 C C . ALA A 1 84 ? 9.911 -6.738 1.918 1.00 87.38 84 ALA A C 1
ATOM 645 O O . ALA A 1 84 ? 10.134 -7.468 2.881 1.00 87.38 84 ALA A O 1
ATOM 646 N N . SER A 1 85 ? 10.457 -6.967 0.718 1.00 83.44 85 SER A N 1
ATOM 647 C CA . SER A 1 85 ? 11.419 -8.039 0.470 1.00 83.44 85 SER A CA 1
ATOM 648 C C . SER A 1 85 ? 12.835 -7.744 0.951 1.00 83.44 85 SER A C 1
ATOM 650 O O . SER A 1 85 ? 13.578 -8.690 1.210 1.00 83.44 85 SER A O 1
ATOM 652 N N . LEU A 1 86 ? 13.177 -6.461 1.080 1.00 79.12 86 LEU A N 1
ATOM 653 C CA . LEU A 1 86 ? 14.452 -5.991 1.613 1.00 79.12 86 LEU A CA 1
ATOM 654 C C . LEU A 1 86 ? 14.463 -5.974 3.147 1.00 79.12 86 LEU A C 1
ATOM 656 O O . LEU A 1 86 ? 15.526 -6.101 3.752 1.00 79.12 86 LEU A O 1
ATOM 660 N N . GLU A 1 87 ? 13.289 -5.870 3.772 1.00 66.94 87 GLU A N 1
ATOM 661 C CA . GLU A 1 87 ? 13.134 -6.001 5.219 1.00 66.94 87 GLU A CA 1
ATOM 662 C C . GLU A 1 87 ? 13.359 -7.463 5.661 1.00 66.94 87 GLU A C 1
ATOM 664 O O . GLU A 1 87 ? 12.829 -8.390 5.032 1.00 66.94 87 GLU A O 1
ATOM 669 N N . PRO A 1 88 ? 14.123 -7.715 6.744 1.00 58.88 88 PRO A N 1
ATOM 670 C CA . PRO A 1 88 ? 14.310 -9.066 7.258 1.00 58.88 88 PRO A CA 1
ATOM 671 C C . PRO A 1 88 ? 12.947 -9.680 7.590 1.00 58.88 88 PRO A C 1
ATOM 673 O O . PRO A 1 88 ? 12.105 -9.033 8.214 1.00 58.88 88 PRO A O 1
ATOM 676 N N . GLU A 1 89 ? 12.714 -10.931 7.172 1.00 56.62 89 GLU A N 1
ATOM 677 C CA . GLU A 1 89 ? 11.450 -11.619 7.443 1.00 56.62 89 GLU A CA 1
ATOM 678 C C . GLU A 1 89 ? 11.143 -11.543 8.943 1.00 56.62 89 GLU A C 1
ATOM 680 O O . GLU A 1 89 ? 11.840 -12.150 9.762 1.00 56.62 89 GLU A O 1
ATOM 685 N N . HIS A 1 90 ? 10.094 -10.798 9.309 1.00 53.12 90 HIS A N 1
ATOM 686 C CA . HIS A 1 90 ? 9.583 -10.785 10.670 1.00 53.12 90 HIS A CA 1
ATOM 687 C C . HIS A 1 90 ? 9.082 -12.195 10.988 1.00 53.12 90 HIS A C 1
ATOM 689 O O . HIS A 1 90 ? 7.933 -12.559 10.736 1.00 53.12 90 HIS A O 1
ATOM 695 N N . ARG A 1 91 ? 9.974 -13.017 11.551 1.00 46.12 91 ARG A N 1
ATOM 696 C CA . ARG A 1 91 ? 9.617 -14.238 12.260 1.00 46.12 91 ARG A CA 1
ATOM 697 C C . ARG A 1 91 ? 8.748 -13.778 13.418 1.00 46.12 91 ARG A C 1
ATOM 699 O O . ARG A 1 91 ? 9.265 -13.334 14.441 1.00 46.12 91 ARG A O 1
ATOM 706 N N . GLN A 1 92 ? 7.432 -13.822 13.227 1.00 48.88 92 GLN A N 1
ATOM 707 C CA . GLN A 1 92 ? 6.471 -13.603 14.292 1.00 48.88 92 GLN A CA 1
ATOM 708 C C . GLN A 1 92 ? 6.806 -14.628 15.371 1.00 48.88 92 GLN A C 1
ATOM 710 O O . GLN A 1 92 ? 6.537 -15.822 15.219 1.00 48.88 92 GLN A O 1
ATOM 715 N N . LYS A 1 93 ? 7.522 -14.184 16.412 1.00 41.59 93 LYS A N 1
ATOM 716 C CA . LYS A 1 93 ? 7.726 -14.995 17.600 1.00 41.59 93 LYS A CA 1
ATOM 717 C C . LYS A 1 93 ? 6.320 -15.259 18.097 1.00 41.59 93 LYS A C 1
ATOM 719 O O . LYS A 1 93 ? 5.612 -14.322 18.460 1.00 41.59 93 LYS A O 1
ATOM 724 N N . ARG A 1 94 ? 5.895 -16.518 18.022 1.00 44.69 94 ARG A N 1
ATOM 725 C CA . ARG A 1 94 ? 4.745 -16.952 18.791 1.00 44.69 94 ARG A CA 1
ATOM 726 C C . ARG A 1 94 ? 5.057 -16.569 20.230 1.00 44.69 94 ARG A C 1
ATOM 728 O O . ARG A 1 94 ? 6.045 -17.037 20.791 1.00 44.69 94 ARG A O 1
ATOM 735 N N . SER A 1 95 ? 4.261 -15.664 20.779 1.00 49.78 95 SER A N 1
ATOM 736 C CA . SER A 1 95 ? 3.944 -15.712 22.195 1.00 49.78 95 SER A CA 1
ATOM 737 C C . SER A 1 95 ? 3.175 -17.018 22.380 1.00 49.78 95 SER A C 1
ATOM 739 O O . SER A 1 95 ? 1.952 -17.031 22.312 1.00 49.78 95 SER A O 1
ATOM 741 N N . ASP A 1 96 ? 3.908 -18.132 22.420 1.00 48.69 96 ASP A N 1
ATOM 742 C CA . ASP A 1 96 ? 3.408 -19.346 23.041 1.00 48.69 96 ASP A CA 1
ATOM 743 C C . ASP A 1 96 ? 3.574 -19.087 24.544 1.00 48.69 96 ASP A C 1
ATOM 745 O O . ASP A 1 96 ? 4.680 -18.828 25.028 1.00 48.69 96 ASP A O 1
ATOM 749 N N . GLU A 1 97 ? 2.415 -18.988 25.185 1.00 42.78 97 GLU A N 1
ATOM 750 C CA . GLU A 1 97 ? 2.165 -18.871 26.621 1.00 42.78 97 GLU A CA 1
ATOM 751 C C . GLU A 1 97 ? 2.756 -20.057 27.402 1.00 42.78 97 GLU A C 1
ATOM 753 O O . GLU A 1 97 ? 2.768 -21.186 26.852 1.00 42.78 97 GLU A O 1
#

pLDDT: mean 85.28, std 16.69, range [41.59, 97.31]

Secondary structure (DSSP, 8-state):
------PPPPHHHHHHHHHHHHEEEEEETTEEEEEEEETTEEEEEETTSHHHHHHHHHHHHHHHSSPPPHHHHHHHHHHHHHHHHHS----------

Sequence (97 aa):
MSDEPVKALTDADIMVALAQEDAELSRWKTRTYATLATHAGRRTLPVRGQEFGSWLRLKFRDAQGRSAPAGAVKAAITMLEDLASLEPEHRQKRSDE

Radius of gyration: 15.31 Å; chains: 1; bounding box: 42×42×41 Å